Protein AF-A0A9E5KW72-F1 (afdb_monomer_lite)

Structure (mmCIF, N/CA/C/O backbone):
data_AF-A0A9E5KW72-F1
#
_entry.id   AF-A0A9E5KW72-F1
#
loop_
_atom_site.group_PDB
_atom_site.id
_atom_site.type_symbol
_atom_site.label_atom_id
_atom_site.label_alt_id
_atom_site.label_comp_id
_atom_site.label_asym_id
_atom_site.label_entity_id
_atom_site.label_seq_id
_atom_site.pdbx_PDB_ins_code
_atom_site.Cartn_x
_atom_site.Cartn_y
_atom_site.Cartn_z
_atom_site.occupancy
_atom_site.B_iso_or_equiv
_atom_site.auth_seq_id
_atom_site.auth_comp_id
_atom_site.auth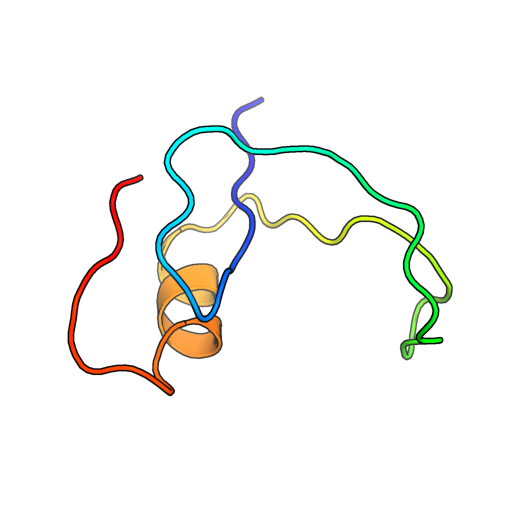_asym_id
_atom_site.auth_atom_id
_atom_site.pdbx_PDB_model_num
ATOM 1 N N . MET A 1 1 ? -9.361 -3.670 -12.511 1.00 80.50 1 MET A N 1
ATOM 2 C CA . MET A 1 1 ? -8.281 -4.506 -11.941 1.00 80.50 1 MET A CA 1
ATOM 3 C C . MET A 1 1 ? -8.326 -4.350 -10.430 1.00 80.50 1 MET A C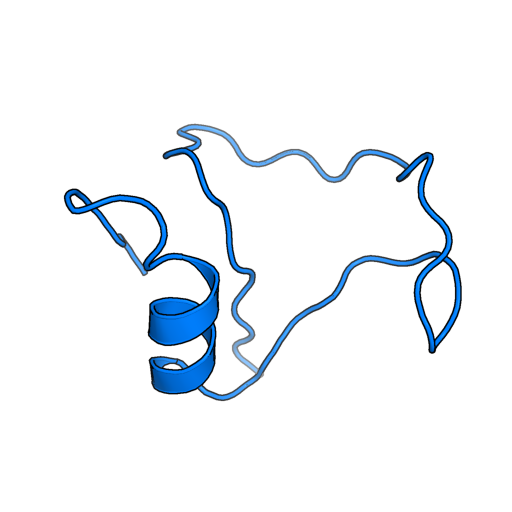 1
ATOM 5 O O . MET A 1 1 ? -8.459 -3.219 -9.984 1.00 80.50 1 MET A O 1
ATOM 9 N N . ILE A 1 2 ? -8.276 -5.447 -9.670 1.00 83.81 2 ILE A N 1
ATOM 10 C CA . ILE A 1 2 ? -8.202 -5.423 -8.198 1.00 83.81 2 ILE A CA 1
ATOM 11 C C . ILE A 1 2 ? -6.724 -5.521 -7.800 1.00 83.81 2 ILE A C 1
ATOM 13 O O . ILE A 1 2 ? -5.991 -6.319 -8.384 1.00 83.81 2 ILE A O 1
ATOM 17 N N . VAL A 1 3 ? -6.294 -4.698 -6.844 1.00 84.62 3 VAL A N 1
ATOM 18 C CA . VAL A 1 3 ? -4.921 -4.654 -6.320 1.00 84.62 3 VAL A CA 1
ATOM 19 C C . VAL A 1 3 ? -4.945 -4.678 -4.794 1.00 84.62 3 VAL A C 1
ATOM 21 O O . VAL A 1 3 ? -5.923 -4.260 -4.179 1.00 84.62 3 VAL A O 1
ATOM 24 N N . TYR A 1 4 ? -3.860 -5.147 -4.192 1.00 84.75 4 TYR A N 1
ATOM 25 C CA . TYR A 1 4 ? -3.711 -5.348 -2.756 1.00 84.75 4 TYR A CA 1
ATOM 26 C C . TYR A 1 4 ? -2.486 -4.602 -2.235 1.00 84.75 4 TYR A C 1
ATOM 28 O O . TYR A 1 4 ? -1.466 -4.515 -2.919 1.00 84.75 4 TYR A O 1
ATOM 36 N N . HIS A 1 5 ? -2.567 -4.108 -1.004 1.00 85.81 5 HIS A N 1
ATOM 37 C CA . HIS A 1 5 ? -1.460 -3.469 -0.299 1.00 85.81 5 HIS A CA 1
ATOM 38 C C . HIS A 1 5 ? -1.256 -4.135 1.059 1.00 85.81 5 HIS A C 1
ATOM 40 O O . HIS A 1 5 ? -2.229 -4.444 1.748 1.00 85.81 5 HIS A O 1
ATOM 46 N N . GLY A 1 6 ? 0.001 -4.373 1.429 1.00 80.94 6 GLY A N 1
ATOM 47 C CA . GLY A 1 6 ? 0.335 -4.978 2.711 1.00 80.94 6 GLY A CA 1
ATOM 48 C C . GLY A 1 6 ? 0.561 -3.967 3.803 1.00 80.94 6 GLY A C 1
ATOM 49 O O . GLY A 1 6 ? 1.331 -3.029 3.635 1.00 80.94 6 GLY A O 1
ATOM 50 N N . SER A 1 7 ? -0.095 -4.201 4.935 1.00 79.19 7 SER A N 1
ATOM 51 C CA . SER A 1 7 ? 0.048 -3.404 6.142 1.00 79.19 7 SER A CA 1
ATOM 52 C C . SER A 1 7 ? 0.419 -4.306 7.311 1.00 79.19 7 SER A C 1
ATOM 54 O O . SER A 1 7 ? -0.075 -5.425 7.435 1.00 79.19 7 SER A O 1
ATOM 56 N N . THR A 1 8 ? 1.284 -3.807 8.188 1.00 80.31 8 THR A N 1
ATOM 57 C CA . THR A 1 8 ? 1.649 -4.473 9.447 1.00 80.31 8 THR A CA 1
ATOM 58 C C . THR A 1 8 ? 0.617 -4.244 10.553 1.00 80.31 8 THR A C 1
ATOM 60 O O . THR A 1 8 ? 0.654 -4.908 11.592 1.00 80.31 8 THR A O 1
ATOM 63 N N . VAL A 1 9 ? -0.309 -3.308 10.331 1.00 78.31 9 VAL A N 1
ATOM 64 C CA . VAL A 1 9 ? -1.389 -2.940 11.248 1.00 78.31 9 VAL A CA 1
ATOM 65 C C . VAL A 1 9 ? -2.731 -2.957 10.527 1.00 78.31 9 VAL A C 1
ATOM 67 O O . VAL A 1 9 ? -2.824 -2.634 9.342 1.00 78.31 9 VAL A O 1
ATOM 70 N N . ILE A 1 10 ? -3.791 -3.305 11.249 1.00 83.31 10 ILE A N 1
ATOM 71 C CA . ILE A 1 10 ? -5.153 -3.238 10.720 1.00 83.31 10 ILE A CA 1
ATOM 72 C C . ILE A 1 10 ? -5.580 -1.768 10.691 1.00 83.31 10 ILE A C 1
ATOM 74 O O . ILE A 1 10 ? -5.550 -1.087 11.716 1.00 83.31 10 ILE A O 1
ATOM 78 N N . VAL A 1 11 ? -5.985 -1.279 9.520 1.00 80.81 11 VAL A N 1
ATOM 79 C CA . VAL A 1 11 ? -6.413 0.111 9.316 1.00 80.81 11 VAL A CA 1
ATOM 80 C C . VAL A 1 11 ? -7.894 0.121 8.957 1.00 80.81 11 VAL A C 1
ATOM 82 O O . VAL A 1 11 ? -8.294 -0.454 7.951 1.00 80.81 11 VAL A O 1
ATOM 85 N N . SER A 1 12 ? -8.719 0.785 9.768 1.00 88.12 12 SER A N 1
ATOM 86 C CA . SER A 1 12 ? -10.171 0.858 9.540 1.00 88.12 12 SER A CA 1
ATOM 87 C C . SER A 1 12 ? -10.565 1.841 8.434 1.00 88.12 12 SER A C 1
ATOM 89 O O . SER A 1 12 ? -11.581 1.653 7.771 1.00 88.12 12 SER A O 1
ATOM 91 N N . LYS A 1 13 ? -9.771 2.899 8.235 1.00 89.00 13 LYS A N 1
ATOM 92 C CA . LYS A 1 13 ? -9.957 3.908 7.186 1.00 89.00 13 LYS A CA 1
ATOM 93 C C . LYS A 1 13 ? -8.613 4.172 6.504 1.00 89.00 13 LYS A C 1
ATOM 95 O O . LYS A 1 13 ? -7.810 4.925 7.056 1.00 89.00 13 LYS A O 1
ATOM 100 N N . PRO A 1 14 ? -8.326 3.522 5.365 1.00 85.75 14 PRO A N 1
ATOM 101 C CA . PRO A 1 14 ? -7.052 3.697 4.686 1.00 85.75 14 PRO A CA 1
ATOM 102 C C . PRO A 1 14 ? -6.927 5.122 4.142 1.00 85.75 14 PRO A C 1
ATOM 104 O O . PRO A 1 14 ? -7.868 5.675 3.575 1.00 85.75 14 PRO A O 1
ATOM 107 N N . LEU A 1 15 ? -5.743 5.704 4.307 1.00 87.50 15 LEU A N 1
ATOM 108 C CA . LEU A 1 15 ? -5.362 7.000 3.756 1.00 87.50 15 LEU A CA 1
ATOM 109 C C . LEU A 1 15 ? -4.049 6.823 2.996 1.00 87.5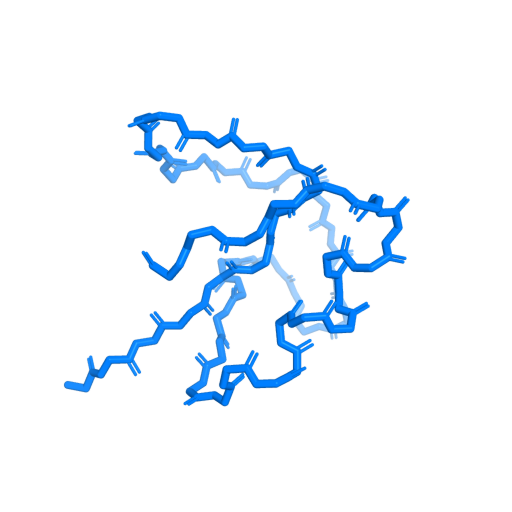0 15 LEU A C 1
ATOM 111 O O . LEU A 1 15 ? -3.129 6.174 3.493 1.00 87.50 15 LEU A O 1
ATOM 115 N N . ILE A 1 16 ? -3.957 7.402 1.799 1.00 86.19 16 ILE A N 1
ATOM 116 C CA . ILE A 1 16 ? -2.704 7.433 1.042 1.00 86.19 16 ILE A CA 1
ATOM 117 C C . ILE A 1 16 ? -1.911 8.635 1.538 1.00 86.19 16 ILE A C 1
ATOM 119 O O . ILE A 1 16 ? -2.288 9.780 1.301 1.00 86.19 16 ILE A O 1
ATOM 123 N N . ILE A 1 17 ? -0.823 8.358 2.245 1.00 84.94 17 ILE A N 1
ATOM 124 C CA . ILE A 1 17 ? 0.115 9.365 2.737 1.00 84.94 17 ILE A CA 1
ATOM 125 C C . ILE A 1 17 ? 1.405 9.301 1.926 1.00 84.94 17 ILE A C 1
ATOM 127 O O . ILE A 1 17 ? 1.785 8.239 1.422 1.00 84.94 17 ILE A O 1
ATOM 131 N N . GLN A 1 18 ? 2.086 10.438 1.800 1.00 83.81 18 GLN A N 1
ATOM 132 C CA . GLN A 1 18 ? 3.401 10.462 1.179 1.00 83.81 18 GLN A CA 1
ATOM 133 C C . GLN A 1 18 ? 4.396 9.721 2.075 1.00 83.81 18 GLN A C 1
ATOM 135 O O . GLN A 1 18 ? 4.438 9.923 3.285 1.00 83.81 18 GLN A O 1
ATOM 140 N N . GLN A 1 19 ? 5.140 8.800 1.472 1.00 76.69 19 GLN A N 1
ATOM 141 C CA . GLN A 1 19 ? 6.089 7.958 2.186 1.00 76.69 19 GLN A CA 1
ATOM 142 C C . GLN A 1 19 ? 7.422 8.690 2.330 1.00 76.69 19 GLN A C 1
ATOM 144 O O . GLN A 1 19 ? 7.981 9.124 1.327 1.00 76.69 19 GLN A O 1
ATOM 149 N N . ASP A 1 20 ? 7.981 8.711 3.538 1.00 82.19 20 ASP A N 1
ATOM 150 C CA . ASP A 1 20 ? 9.316 9.275 3.806 1.00 82.19 20 ASP A CA 1
ATOM 151 C C . ASP A 1 20 ? 10.464 8.277 3.554 1.00 82.19 20 ASP A C 1
ATOM 153 O O . ASP A 1 20 ? 11.605 8.503 3.953 1.00 82.19 20 ASP A O 1
ATOM 157 N N . ARG A 1 21 ? 10.184 7.135 2.911 1.00 79.31 21 ARG A N 1
ATOM 158 C CA . ARG A 1 21 ? 11.158 6.049 2.714 1.00 79.31 21 ARG A CA 1
ATOM 159 C C . ARG A 1 21 ? 11.397 5.789 1.234 1.00 79.31 21 ARG A C 1
ATOM 161 O O . ARG A 1 21 ? 10.446 5.540 0.498 1.00 79.31 21 ARG A O 1
ATOM 168 N N . TYR A 1 22 ? 12.665 5.801 0.831 1.00 85.50 22 TYR A N 1
ATOM 169 C CA . TYR A 1 22 ? 13.086 5.384 -0.503 1.00 85.50 22 TYR A CA 1
ATOM 170 C C . TYR A 1 22 ? 13.259 3.866 -0.527 1.00 85.50 22 TYR A C 1
ATOM 172 O O . TYR A 1 22 ? 13.953 3.311 0.326 1.00 85.50 22 TYR A O 1
ATOM 180 N N . LEU A 1 23 ? 12.609 3.199 -1.474 1.00 84.44 23 LEU A N 1
ATOM 181 C CA . LEU A 1 23 ? 12.730 1.757 -1.690 1.00 84.44 23 LEU A CA 1
ATOM 182 C C . LEU A 1 23 ? 13.473 1.484 -3.003 1.00 84.44 23 LEU A C 1
ATOM 184 O O . LEU A 1 23 ? 13.763 2.410 -3.758 1.00 84.44 23 LEU A O 1
ATOM 188 N N . ASP A 1 24 ? 13.763 0.214 -3.286 1.00 85.88 24 ASP A N 1
ATOM 189 C CA . ASP A 1 24 ? 14.585 -0.201 -4.437 1.00 85.88 24 ASP A CA 1
ATOM 190 C C . ASP A 1 24 ? 14.053 0.299 -5.792 1.00 85.88 24 ASP A C 1
ATOM 192 O O . ASP A 1 24 ? 14.817 0.493 -6.735 1.00 85.88 24 ASP A O 1
ATOM 196 N N . PHE A 1 25 ? 12.746 0.564 -5.879 1.00 85.56 25 PHE A N 1
ATOM 197 C CA . PHE A 1 25 ? 12.076 1.085 -7.075 1.00 85.56 25 PHE A CA 1
ATOM 198 C C . PHE A 1 25 ? 11.630 2.549 -6.937 1.00 85.56 25 PHE A C 1
ATOM 200 O O . PHE A 1 25 ? 10.860 3.047 -7.757 1.00 85.56 25 PHE A O 1
ATOM 207 N N . GLY A 1 26 ? 12.107 3.251 -5.910 1.00 87.00 26 GLY A N 1
ATOM 208 C CA . GLY A 1 26 ? 11.820 4.658 -5.659 1.00 87.00 26 GLY A CA 1
ATOM 209 C C . GLY A 1 26 ? 10.749 4.923 -4.599 1.00 87.00 26 GLY A C 1
ATOM 210 O O . GLY A 1 26 ? 10.391 4.058 -3.793 1.00 87.00 26 GLY A O 1
ATOM 211 N N . PHE A 1 27 ? 10.250 6.161 -4.583 1.00 86.44 27 PHE A N 1
ATOM 212 C CA . PHE A 1 27 ? 9.142 6.587 -3.725 1.00 86.44 27 PHE A CA 1
ATOM 213 C C . PHE A 1 27 ? 7.802 6.269 -4.392 1.00 86.44 27 PHE A C 1
ATOM 215 O O . PHE A 1 27 ? 7.575 6.661 -5.536 1.00 86.44 27 PHE A O 1
ATOM 222 N N . GLY A 1 28 ? 6.883 5.618 -3.678 1.00 84.56 28 GLY A N 1
ATOM 223 C CA . GLY A 1 28 ? 5.549 5.380 -4.225 1.00 84.56 28 GLY A CA 1
ATOM 224 C C . GLY A 1 28 ? 4.718 4.363 -3.460 1.00 84.56 28 GLY A C 1
ATOM 225 O O . GLY A 1 28 ? 5.201 3.643 -2.596 1.00 84.56 28 GLY A O 1
ATOM 226 N N . PHE A 1 29 ? 3.429 4.294 -3.781 1.00 85.50 29 PHE A N 1
ATOM 227 C CA . PHE A 1 29 ? 2.517 3.343 -3.156 1.00 85.50 29 PHE A CA 1
ATOM 228 C C . PHE A 1 29 ? 2.622 1.959 -3.812 1.00 85.50 29 PHE A C 1
ATOM 230 O O . PHE A 1 29 ? 2.228 1.771 -4.961 1.00 85.50 29 PHE A O 1
ATOM 237 N N . TYR A 1 30 ? 3.152 0.986 -3.067 1.00 86.69 30 TYR A N 1
ATOM 238 C CA . TYR A 1 30 ? 3.385 -0.369 -3.560 1.00 86.69 30 TYR A CA 1
ATOM 239 C C . TYR A 1 30 ? 2.124 -1.218 -3.448 1.00 86.69 30 TYR A C 1
ATOM 241 O O . TYR A 1 30 ? 1.560 -1.377 -2.363 1.00 86.69 30 TYR A O 1
ATOM 249 N N . THR A 1 31 ? 1.707 -1.796 -4.571 1.00 88.44 31 THR A N 1
ATOM 250 C CA . THR A 1 31 ? 0.560 -2.702 -4.647 1.00 88.44 31 THR A CA 1
ATOM 251 C C . THR A 1 31 ? 0.937 -3.984 -5.381 1.00 88.44 31 THR A C 1
ATOM 253 O O . THR A 1 31 ? 1.898 -4.019 -6.147 1.00 88.44 31 THR A O 1
ATOM 256 N N . THR A 1 32 ? 0.190 -5.054 -5.138 1.00 85.81 32 THR A N 1
ATOM 257 C CA . THR A 1 32 ? 0.334 -6.341 -5.819 1.00 85.81 32 THR A CA 1
ATOM 258 C C . THR A 1 32 ? -1.020 -6.816 -6.322 1.00 85.81 32 THR A C 1
ATOM 260 O O . THR A 1 32 ? -2.046 -6.568 -5.700 1.00 85.81 32 THR A O 1
ATOM 263 N N . THR A 1 33 ? -1.053 -7.528 -7.440 1.00 88.00 33 THR A N 1
ATOM 264 C CA . THR A 1 33 ? -2.262 -8.215 -7.926 1.00 88.00 33 THR A CA 1
ATOM 265 C C . THR A 1 33 ? -2.424 -9.602 -7.297 1.00 88.00 33 THR A C 1
ATOM 267 O O . THR A 1 33 ? -3.440 -10.266 -7.498 1.00 88.00 33 THR A O 1
ATOM 270 N N . ILE A 1 34 ? -1.434 -10.040 -6.512 1.00 82.31 34 ILE A N 1
ATOM 271 C CA . ILE A 1 34 ? -1.317 -11.388 -5.963 1.00 82.31 34 ILE A CA 1
ATOM 272 C C . ILE A 1 34 ? -1.551 -11.360 -4.445 1.00 82.31 34 ILE A C 1
ATOM 274 O O . ILE A 1 34 ? -0.713 -10.886 -3.678 1.00 82.31 34 ILE A O 1
ATOM 278 N N . CYS A 1 35 ? -2.671 -11.927 -3.994 1.00 71.00 35 CYS A N 1
ATOM 279 C CA . CYS A 1 35 ? -3.088 -11.891 -2.586 1.00 71.00 35 CYS A CA 1
ATOM 280 C C . CYS A 1 35 ? -2.134 -12.647 -1.630 1.00 71.00 35 CYS A C 1
ATOM 282 O O . CYS A 1 35 ? -1.831 -12.155 -0.544 1.00 71.00 35 CYS A O 1
ATOM 284 N N . TYR A 1 36 ? -1.569 -13.795 -2.032 1.00 69.75 36 TYR A N 1
ATOM 285 C CA . TYR A 1 36 ? -0.684 -14.567 -1.141 1.00 69.75 36 TYR A CA 1
ATOM 286 C C . TYR A 1 36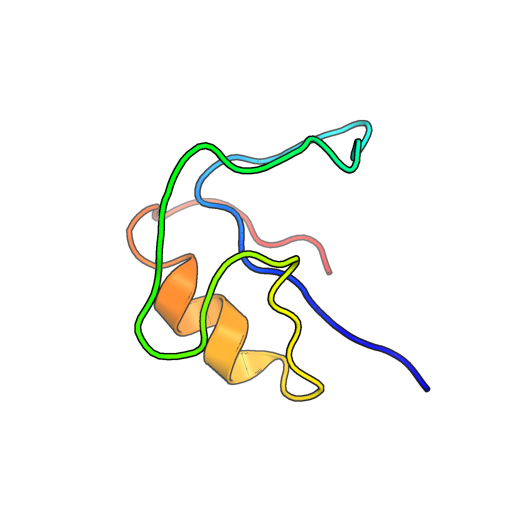 ? 0.656 -13.870 -0.844 1.00 69.75 36 TYR A C 1
ATOM 288 O O . TYR A 1 36 ? 1.242 -14.096 0.211 1.00 69.75 36 TYR A O 1
ATOM 296 N N . ILE A 1 37 ? 1.151 -13.012 -1.746 1.00 61.41 37 ILE A N 1
ATOM 297 C CA . ILE A 1 37 ? 2.399 -12.261 -1.530 1.00 61.41 37 ILE A CA 1
ATOM 298 C C . ILE A 1 37 ? 2.203 -11.251 -0.404 1.00 61.41 37 ILE A C 1
ATOM 300 O O . ILE A 1 37 ? 3.054 -11.128 0.473 1.00 61.41 37 ILE A O 1
ATOM 304 N N . ASN A 1 38 ? 1.048 -10.585 -0.382 1.00 56.91 38 ASN A N 1
ATOM 305 C CA . ASN A 1 38 ? 0.694 -9.656 0.681 1.00 56.91 38 ASN A CA 1
ATOM 306 C C . ASN A 1 38 ? 0.696 -10.344 2.061 1.00 56.91 38 ASN A C 1
ATOM 308 O O . ASN A 1 38 ? 1.253 -9.817 3.020 1.00 56.91 38 ASN A O 1
ATOM 312 N N . PHE A 1 39 ? 0.187 -11.577 2.142 1.00 54.38 39 PHE A N 1
ATOM 313 C CA . PHE A 1 39 ? 0.236 -12.366 3.374 1.00 54.38 39 PHE A CA 1
ATOM 314 C C . PHE A 1 39 ? 1.661 -12.515 3.914 1.00 54.38 39 PHE A C 1
ATOM 316 O O . PHE A 1 39 ? 1.865 -12.326 5.105 1.00 54.38 39 PHE A O 1
ATOM 323 N N . LEU A 1 40 ? 2.662 -12.760 3.064 1.00 53.91 40 LEU A N 1
ATOM 324 C CA . LEU A 1 40 ? 4.062 -12.866 3.493 1.00 53.91 40 LEU A C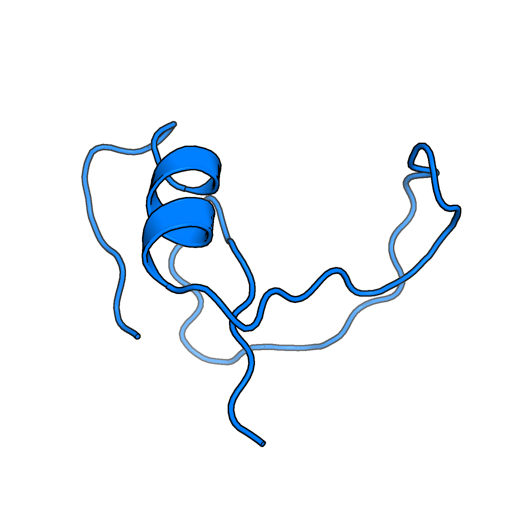A 1
ATOM 325 C C . LEU A 1 40 ? 4.652 -11.526 3.964 1.00 53.91 40 LEU A C 1
ATOM 327 O O . LEU A 1 40 ? 5.422 -11.518 4.921 1.00 53.91 40 LEU A O 1
ATOM 331 N N . TYR A 1 41 ? 4.256 -10.399 3.364 1.00 57.94 41 TYR A N 1
ATOM 332 C CA . TYR A 1 41 ? 4.656 -9.063 3.836 1.00 57.94 41 TYR A CA 1
ATOM 333 C C . TYR A 1 41 ? 3.968 -8.667 5.153 1.00 57.94 41 TYR A C 1
ATOM 335 O O . TYR A 1 41 ? 4.576 -8.002 5.989 1.00 57.94 41 TYR A O 1
ATOM 343 N N . ALA A 1 42 ? 2.724 -9.099 5.372 1.00 56.28 42 ALA A N 1
ATOM 344 C CA . ALA A 1 42 ? 1.982 -8.860 6.612 1.00 56.28 42 ALA A CA 1
ATOM 345 C C . ALA A 1 42 ? 2.389 -9.810 7.762 1.00 56.28 42 ALA A C 1
ATOM 347 O O . ALA A 1 42 ? 2.169 -9.506 8.935 1.00 56.28 42 ALA A O 1
ATOM 348 N N . LYS A 1 43 ? 3.031 -10.946 7.453 1.00 48.47 43 LYS A N 1
ATOM 349 C CA . LYS A 1 43 ? 3.425 -12.043 8.368 1.00 48.47 43 LYS A CA 1
ATOM 350 C C . LYS A 1 43 ? 4.537 -11.725 9.380 1.00 48.47 43 LYS A C 1
ATOM 352 O O . LYS A 1 43 ? 5.144 -12.642 9.924 1.00 48.47 43 LYS A O 1
ATOM 357 N N . GLY A 1 44 ? 4.749 -10.454 9.709 1.00 51.69 44 GLY A N 1
ATOM 358 C CA . GLY A 1 44 ? 5.337 -10.061 10.993 1.00 51.69 44 GLY A CA 1
ATOM 359 C C . GLY A 1 44 ? 4.326 -10.056 12.151 1.00 51.69 44 GLY A C 1
ATOM 360 O O . GLY A 1 44 ? 4.729 -9.903 13.299 1.00 51.69 44 GLY A O 1
ATOM 361 N N . ASN A 1 45 ? 3.023 -10.216 11.878 1.00 42.84 45 ASN A N 1
ATOM 362 C CA . ASN A 1 45 ? 1.954 -10.133 12.875 1.00 42.84 45 ASN A CA 1
ATOM 363 C C . ASN A 1 45 ? 1.005 -11.357 12.776 1.00 42.84 45 ASN A C 1
ATOM 365 O O . ASN A 1 45 ? 0.495 -11.638 11.689 1.00 42.84 45 ASN A O 1
ATOM 369 N N . PRO A 1 46 ? 0.770 -12.128 13.862 1.00 40.25 46 PRO A N 1
ATOM 370 C CA . PRO A 1 46 ? -0.036 -13.355 13.825 1.00 40.25 46 PRO A CA 1
ATOM 371 C C . PRO A 1 46 ? -1.554 -13.137 13.696 1.00 40.25 46 PRO A C 1
ATOM 373 O O . PRO A 1 46 ? -2.284 -14.119 13.570 1.00 40.25 46 PRO A O 1
ATOM 376 N N . TRP A 1 47 ? -2.042 -11.892 13.678 1.00 37.84 47 TRP A N 1
ATOM 377 C CA . TRP A 1 47 ? -3.475 -11.592 13.620 1.00 37.84 47 TRP A CA 1
ATOM 378 C C . TRP A 1 47 ? -3.827 -10.606 12.500 1.00 37.84 47 TRP A C 1
ATOM 380 O O . TRP A 1 47 ? -3.542 -9.417 12.592 1.00 37.84 47 TRP A O 1
ATOM 390 N N . GLY A 1 48 ? -4.543 -11.117 11.493 1.00 37.12 48 GLY A N 1
ATOM 391 C CA . GLY A 1 48 ? -5.490 -10.341 10.690 1.00 37.12 48 GLY A CA 1
ATOM 392 C C . GLY A 1 48 ? -4.992 -9.831 9.338 1.00 37.12 48 GLY A C 1
ATOM 393 O O . GLY A 1 48 ? -4.343 -8.797 9.252 1.00 37.12 48 GLY A O 1
ATOM 394 N N . ILE A 1 49 ? -5.438 -10.489 8.266 1.00 42.62 49 ILE A N 1
ATOM 395 C CA . ILE A 1 49 ? -5.714 -9.819 6.991 1.00 42.62 49 ILE A CA 1
ATOM 396 C C . I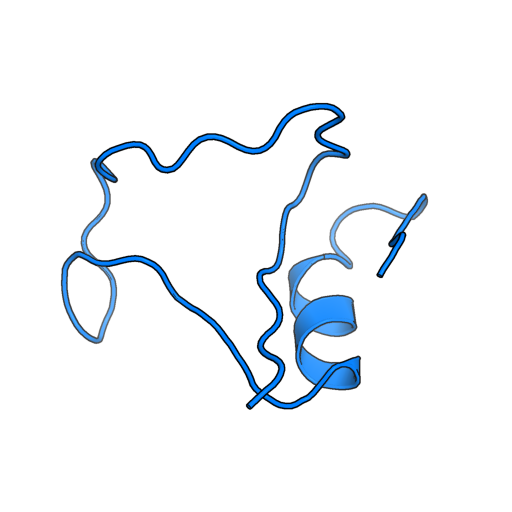LE A 1 49 ? -7.224 -9.899 6.781 1.00 42.62 49 ILE A C 1
ATOM 398 O O . ILE A 1 49 ? -7.774 -10.995 6.676 1.00 42.62 49 ILE A O 1
ATOM 402 N N . LEU A 1 50 ? -7.880 -8.739 6.730 1.00 36.88 50 LEU A N 1
ATOM 403 C CA . LEU A 1 50 ? -9.072 -8.581 5.907 1.00 36.88 50 LEU A CA 1
ATOM 404 C C . LEU A 1 50 ? -8.587 -8.104 4.539 1.00 36.88 50 LEU A C 1
ATOM 406 O O . LEU A 1 50 ? -7.829 -7.138 4.447 1.00 36.88 50 LEU A O 1
ATOM 410 N N . CYS A 1 51 ? -8.979 -8.867 3.522 1.00 44.22 51 CYS A N 1
ATOM 411 C CA . CYS A 1 51 ? -8.974 -8.449 2.129 1.00 44.22 51 CYS A CA 1
ATOM 412 C C . CYS A 1 51 ? -9.797 -7.165 1.946 1.00 44.22 51 CYS A C 1
ATOM 414 O O . CYS A 1 51 ? -10.766 -6.979 2.718 1.00 44.22 51 CYS A O 1
#

Sequence (51 aa):
MIVYHGSTVIVSKPLIIQQDRYLDFGFGFYTTTICYINFLYAKGNPWGILC

pLDDT: mean 73.05, std 17.04, range [36.88, 89.0]

Secondary structure (DSSP, 8-state):
---B---SS--SS---------BTTBSS---BS-HHHHHHHHTTSSS----

Radius of gyration: 11.57 Å; chains: 1; bounding box: 25×25×26 Å

Foldseek 3Di:
DDKDAADLDDDPDDDDDFDPDADPVGTDGDIHPDPVVSVVVNVVDPDDDDD